Protein AF-A0A453PRI3-F1 (afdb_monomer_lite)

pLDDT: mean 94.58, std 3.77, range [76.69, 98.0]

Foldseek 3Di:
DVVCVVVVHDDQWFDPPFFKIAGPVDRVDIDGHPGDDGPPDDPVNCCVPPPVVQVVCVVVVHHHDDADDDDPPPPRD

Organism: Aegilops tauschii subsp. strangulata (NCBI:txid200361)

Sequence (77 aa):
SPREIRQGEEVAWYADGDTVVRSEQNPNVGYAYDRVFAPTTTTRQVYDVAAQHVVSGAMEGIYGTIFAYGVTSSGKT

Radius of gyration: 15.57 Å; chains: 1; bounding box: 34×20×45 Å

InterPro domains:
  IPR001752 Kinesin motor domain [PF00225] (17-77)
  IPR001752 Kinesin mot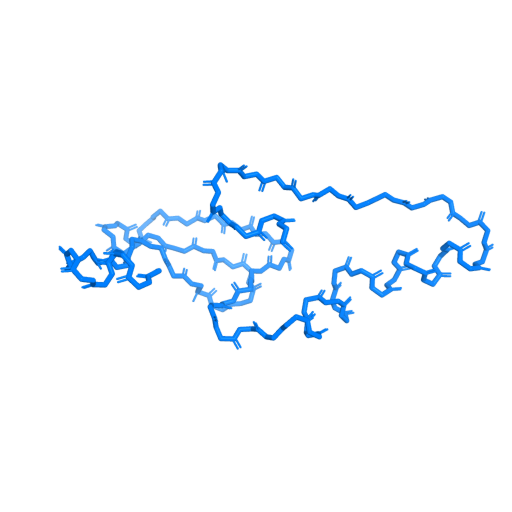or domain [PS50067] (1-77)
  IPR027417 P-loop containing nucleoside triphosphate hydrolase [SSF52540] (8-77)
  IPR027640 Kinesin-like protein [PTHR47968] (1-77)
  IPR036961 Kinesin motor domain superfamily [G3DSA:3.40.850.10] (1-77)

Structure (mmCIF, N/CA/C/O backbone):
data_AF-A0A453PRI3-F1
#
_entry.id   AF-A0A453PRI3-F1
#
loop_
_atom_site.group_PDB
_atom_site.id
_atom_site.type_symbol
_atom_site.label_atom_id
_atom_site.label_alt_id
_atom_site.label_comp_id
_atom_site.label_asym_id
_atom_site.label_entity_id
_atom_site.label_seq_id
_atom_site.pdbx_PDB_ins_code
_atom_site.Cartn_x
_atom_site.Cartn_y
_atom_site.Cartn_z
_atom_site.occupancy
_atom_site.B_iso_or_equiv
_atom_site.auth_seq_id
_atom_site.auth_comp_id
_atom_site.auth_asym_id
_atom_site.auth_atom_id
_atom_site.pdbx_PDB_model_num
ATOM 1 N N . SER A 1 1 ? -2.823 -5.689 15.489 1.00 76.69 1 SER A N 1
ATOM 2 C CA . SER A 1 1 ? -1.532 -6.166 16.049 1.00 76.69 1 SER A CA 1
ATOM 3 C C . SER A 1 1 ? -1.767 -7.025 17.287 1.00 76.69 1 SER A C 1
ATOM 5 O O . SER A 1 1 ? -2.708 -6.739 18.018 1.00 76.69 1 SER A O 1
ATOM 7 N N . PRO A 1 2 ? -0.925 -8.035 17.604 1.00 82.69 2 PRO A N 1
ATOM 8 C CA . PRO A 1 2 ? -1.038 -8.800 18.851 1.00 82.69 2 PRO A CA 1
ATOM 9 C C . PRO A 1 2 ? -1.061 -7.927 20.113 1.00 82.69 2 PRO A C 1
ATOM 11 O O . PRO A 1 2 ? -1.663 -8.312 21.109 1.00 82.69 2 PRO A O 1
ATOM 14 N N . ARG A 1 3 ? -0.410 -6.755 20.086 1.00 88.44 3 ARG A N 1
ATOM 15 C CA . ARG A 1 3 ? -0.467 -5.785 21.190 1.00 88.44 3 ARG A CA 1
ATOM 16 C C . ARG A 1 3 ? -1.863 -5.175 21.347 1.00 88.44 3 ARG A C 1
ATOM 18 O O . ARG A 1 3 ? -2.381 -5.186 22.453 1.00 88.44 3 ARG A O 1
ATOM 25 N N . GLU A 1 4 ? -2.447 -4.714 20.247 1.00 89.00 4 GLU A N 1
ATOM 26 C CA . GLU A 1 4 ? -3.769 -4.065 20.191 1.00 89.00 4 GLU A CA 1
ATOM 27 C C . GLU A 1 4 ? -4.881 -5.056 20.571 1.00 89.00 4 GLU A C 1
ATOM 29 O O . GLU A 1 4 ? -5.742 -4.746 21.387 1.00 89.00 4 GLU A O 1
ATOM 34 N N . ILE A 1 5 ? -4.784 -6.308 20.100 1.00 87.50 5 ILE A N 1
ATOM 35 C CA . ILE A 1 5 ? -5.729 -7.382 20.455 1.00 87.50 5 ILE A CA 1
ATOM 36 C C . ILE A 1 5 ? -5.707 -7.657 21.964 1.00 87.50 5 ILE A C 1
ATOM 38 O O . ILE A 1 5 ? -6.757 -7.806 22.581 1.00 87.50 5 ILE A O 1
ATOM 42 N N . ARG A 1 6 ? -4.521 -7.693 22.590 1.00 91.88 6 ARG A N 1
ATOM 43 C CA . ARG A 1 6 ? -4.406 -7.871 24.051 1.00 91.88 6 ARG A CA 1
ATOM 44 C C . ARG A 1 6 ? -4.993 -6.704 24.841 1.00 91.88 6 ARG A C 1
ATOM 46 O O . ARG A 1 6 ? -5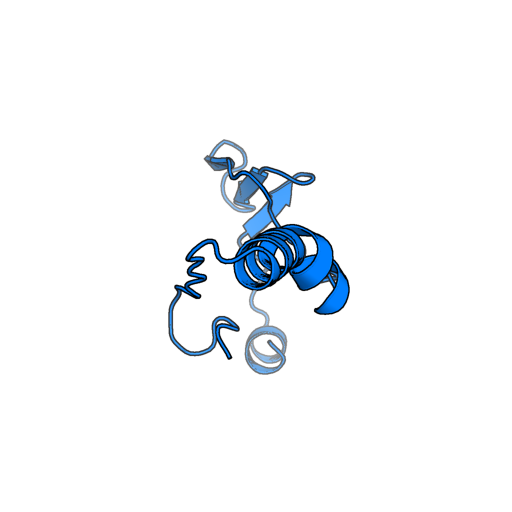.391 -6.903 25.982 1.00 91.88 6 ARG A O 1
ATOM 53 N N . GLN A 1 7 ? -5.000 -5.510 24.259 1.00 91.44 7 GLN A N 1
ATOM 54 C CA . GLN A 1 7 ? -5.584 -4.312 24.859 1.00 91.44 7 GLN A CA 1
ATOM 55 C C . GLN A 1 7 ? -7.094 -4.204 24.605 1.00 91.44 7 GLN A C 1
ATOM 57 O O . GLN A 1 7 ? -7.729 -3.324 25.176 1.00 91.44 7 GLN A O 1
ATOM 62 N N . GLY A 1 8 ? -7.672 -5.116 23.811 1.00 88.38 8 GLY A N 1
ATOM 63 C CA . GLY A 1 8 ? -9.093 -5.106 23.472 1.00 88.38 8 GLY A CA 1
ATOM 64 C C . GLY A 1 8 ? -9.477 -3.954 22.546 1.00 88.38 8 GLY A C 1
ATOM 65 O O . GLY A 1 8 ? -10.626 -3.529 22.566 1.00 88.38 8 GLY A O 1
ATOM 66 N N . GLU A 1 9 ? -8.525 -3.422 21.774 1.00 90.25 9 GLU A N 1
ATOM 67 C CA . GLU A 1 9 ? -8.818 -2.347 20.830 1.00 90.25 9 GLU A CA 1
ATOM 68 C C . GLU A 1 9 ? -9.693 -2.861 19.682 1.00 90.25 9 GLU A C 1
ATOM 70 O O . GLU A 1 9 ? -9.416 -3.900 19.074 1.00 90.25 9 GLU A O 1
ATOM 75 N N . GLU A 1 10 ? -10.749 -2.110 19.383 1.00 89.12 10 GLU A N 1
ATOM 76 C CA . GLU A 1 10 ? -11.639 -2.381 18.261 1.00 89.12 10 GLU A CA 1
ATOM 77 C C . GLU A 1 10 ? -11.073 -1.831 16.947 1.00 89.12 10 GLU A C 1
ATOM 79 O O . GLU A 1 10 ? -10.284 -0.882 16.905 1.00 89.12 10 GLU A O 1
ATOM 84 N N . VAL A 1 11 ? -11.507 -2.427 15.839 1.00 91.06 11 VAL A N 1
ATOM 85 C CA . VAL A 1 11 ? -11.136 -1.977 14.497 1.00 91.06 11 VAL A CA 1
ATOM 86 C C . VAL A 1 11 ? -11.915 -0.705 14.161 1.00 91.06 11 VAL A C 1
ATOM 88 O O . VAL A 1 11 ? -13.125 -0.740 13.985 1.00 91.06 11 VAL A O 1
ATOM 91 N N . ALA A 1 12 ? -11.215 0.424 14.033 1.00 93.62 12 ALA A N 1
ATOM 92 C CA . ALA A 1 12 ? -11.846 1.712 13.724 1.00 93.62 12 ALA A CA 1
ATOM 93 C C . ALA A 1 12 ? -12.157 1.923 12.228 1.00 93.62 12 ALA A C 1
ATOM 95 O O . ALA A 1 12 ? -13.004 2.753 11.887 1.00 93.62 12 ALA A O 1
ATOM 96 N N . TRP A 1 13 ? -11.456 1.206 11.344 1.00 95.06 13 TRP A N 1
ATOM 97 C CA . TRP A 1 13 ? -11.534 1.354 9.888 1.00 95.06 13 TRP A CA 1
ATOM 98 C C . TRP A 1 13 ? -11.579 -0.008 9.208 1.00 95.06 13 TRP A C 1
ATOM 100 O O . TRP A 1 13 ? -10.757 -0.875 9.510 1.00 95.06 13 TRP A O 1
ATOM 110 N N . TYR A 1 14 ? -12.478 -0.172 8.244 1.00 95.25 14 TYR A N 1
ATOM 111 C CA . TYR A 1 14 ? -12.587 -1.391 7.449 1.00 95.25 14 TYR A CA 1
ATOM 112 C C . TYR A 1 14 ? -12.625 -1.082 5.953 1.00 95.25 14 TYR A C 1
ATOM 114 O O . TYR A 1 14 ? -13.003 0.012 5.527 1.00 95.25 14 TYR A O 1
ATOM 122 N N . ALA A 1 15 ? -12.205 -2.058 5.149 1.00 96.19 15 ALA A N 1
ATOM 123 C CA . ALA A 1 15 ? -12.313 -1.985 3.700 1.00 96.19 15 ALA A CA 1
ATOM 124 C C . ALA A 1 15 ? -13.771 -2.231 3.284 1.00 96.19 15 ALA A C 1
ATOM 126 O O . ALA A 1 15 ? -14.319 -3.303 3.542 1.00 96.19 15 ALA A O 1
ATOM 127 N N . ASP A 1 16 ? -14.386 -1.239 2.647 1.00 95.50 16 ASP A N 1
ATOM 128 C CA . ASP A 1 16 ? -15.692 -1.350 2.007 1.00 95.50 16 ASP A CA 1
ATOM 129 C C . ASP A 1 16 ? -15.490 -1.630 0.515 1.00 95.50 16 ASP A C 1
ATOM 131 O O . ASP A 1 16 ? -15.369 -0.726 -0.317 1.00 95.50 16 ASP A O 1
ATOM 135 N N . GLY A 1 17 ? -15.363 -2.915 0.193 1.00 94.38 17 GLY A N 1
ATOM 136 C CA . GLY A 1 17 ? -14.927 -3.353 -1.125 1.00 94.38 17 GLY A CA 1
ATOM 137 C C . GLY A 1 17 ? -13.457 -3.019 -1.389 1.00 94.38 17 GLY A C 1
ATOM 138 O O . GLY A 1 17 ? -12.621 -3.009 -0.487 1.00 94.38 17 GLY A O 1
ATOM 139 N N . ASP A 1 18 ? -13.145 -2.772 -2.6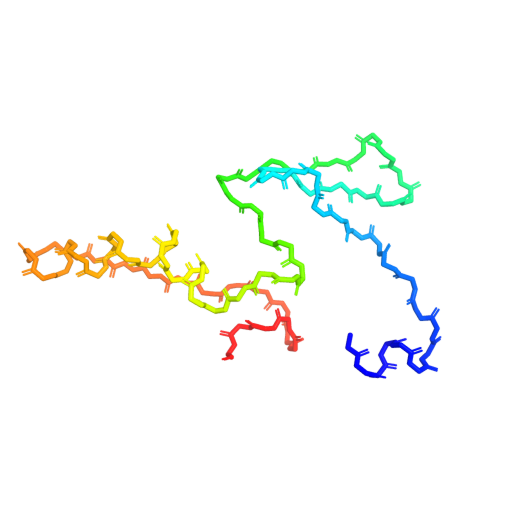58 1.00 95.94 18 ASP A N 1
ATOM 140 C CA . ASP A 1 18 ? -11.767 -2.708 -3.148 1.00 95.94 18 ASP A CA 1
ATOM 141 C C . ASP A 1 18 ? -11.205 -1.290 -3.270 1.00 95.94 18 ASP A C 1
ATOM 143 O O . ASP A 1 18 ? -10.013 -1.137 -3.525 1.00 95.94 18 ASP A O 1
ATOM 147 N N . THR A 1 19 ? -12.038 -0.265 -3.097 1.00 97.31 19 THR A N 1
ATOM 148 C CA . THR A 1 19 ? -11.694 1.132 -3.408 1.00 97.31 19 THR A CA 1
ATOM 149 C C . THR A 1 19 ? -12.059 2.110 -2.300 1.00 97.31 19 THR A C 1
ATOM 151 O O . THR A 1 19 ? -11.699 3.278 -2.392 1.00 97.31 19 THR A O 1
ATOM 154 N N . VAL A 1 20 ? -12.771 1.683 -1.254 1.00 97.75 20 VAL A N 1
ATOM 155 C CA . VAL A 1 20 ? -13.211 2.565 -0.166 1.00 97.75 20 VAL A CA 1
ATOM 156 C C . VAL A 1 20 ? -12.768 2.003 1.178 1.00 97.75 20 VAL A C 1
ATOM 158 O O . VAL A 1 20 ? -12.890 0.811 1.440 1.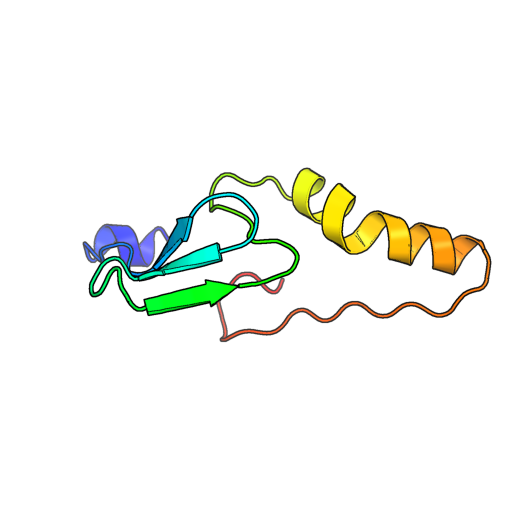00 97.75 20 VAL A O 1
ATOM 161 N N . VAL A 1 21 ? -12.257 2.869 2.051 1.00 97.50 21 VAL A N 1
ATOM 162 C CA . VAL A 1 21 ? -12.115 2.586 3.485 1.00 97.50 21 VAL A CA 1
ATOM 163 C C . VAL A 1 21 ? -13.177 3.382 4.235 1.00 97.50 21 VAL A C 1
ATOM 165 O O . VAL A 1 21 ? -13.369 4.567 3.952 1.00 97.50 21 VAL A O 1
ATOM 168 N N . ARG A 1 22 ? -13.885 2.750 5.171 1.00 97.50 22 ARG A N 1
ATOM 169 C CA . ARG A 1 22 ? -14.989 3.365 5.919 1.00 97.50 22 ARG A CA 1
ATOM 170 C C . ARG A 1 22 ? -14.745 3.282 7.421 1.00 97.50 22 ARG A C 1
ATOM 172 O O . ARG A 1 22 ? -14.121 2.337 7.904 1.00 97.50 22 ARG A O 1
ATOM 179 N N . SER A 1 23 ? -15.197 4.306 8.142 1.00 96.81 23 SER A N 1
ATOM 180 C CA . SER A 1 23 ? -15.133 4.340 9.602 1.00 96.81 23 SER A CA 1
ATOM 181 C C . SER A 1 23 ? -16.230 3.469 10.207 1.00 96.81 23 SER A C 1
ATOM 183 O O . SER A 1 23 ? -17.391 3.567 9.809 1.00 96.81 23 SER A O 1
ATOM 185 N N . GLU A 1 24 ? -15.873 2.681 11.218 1.00 94.25 24 GLU A N 1
ATOM 186 C CA . GLU A 1 24 ? -16.844 1.920 12.013 1.00 94.25 24 GLU A CA 1
ATOM 187 C C . GLU A 1 24 ? -17.669 2.840 12.930 1.00 94.25 24 GLU A C 1
ATOM 189 O O . GLU A 1 24 ? -18.859 2.634 13.145 1.00 94.25 24 GLU A O 1
ATOM 194 N N . GLN A 1 25 ? -17.055 3.919 13.426 1.00 93.56 25 GLN A N 1
ATOM 195 C CA . GLN A 1 25 ? -17.689 4.857 14.359 1.00 93.56 25 GLN A CA 1
ATOM 196 C C . GLN A 1 25 ? -18.690 5.794 13.673 1.00 93.56 25 GLN A C 1
ATOM 198 O O . GLN A 1 25 ? -19.651 6.245 14.295 1.00 93.56 25 GLN A O 1
ATOM 203 N N . ASN A 1 26 ? -18.456 6.122 12.400 1.00 94.50 26 ASN A N 1
ATOM 204 C CA . ASN A 1 26 ? -19.351 6.960 11.611 1.00 94.50 26 ASN A CA 1
ATOM 205 C C . ASN A 1 26 ? -19.400 6.471 10.154 1.00 94.50 26 ASN A C 1
ATOM 207 O O . ASN A 1 26 ? -18.548 6.869 9.355 1.00 94.50 26 ASN A O 1
ATOM 211 N N . PRO A 1 27 ? -20.421 5.682 9.770 1.00 89.50 27 PRO A N 1
ATOM 212 C CA . PRO A 1 27 ? -20.541 5.128 8.419 1.00 89.50 27 PRO A CA 1
ATOM 213 C C . PRO A 1 27 ? -20.618 6.169 7.292 1.00 89.50 27 PRO A C 1
ATOM 215 O O . PRO A 1 27 ? -20.385 5.829 6.134 1.00 89.50 27 PRO A O 1
ATOM 218 N N . ASN A 1 28 ? -20.912 7.437 7.609 1.00 94.50 28 ASN A N 1
ATOM 219 C CA . ASN A 1 28 ? -20.905 8.532 6.634 1.00 94.50 28 ASN A CA 1
ATOM 220 C C . ASN A 1 28 ? -19.489 9.037 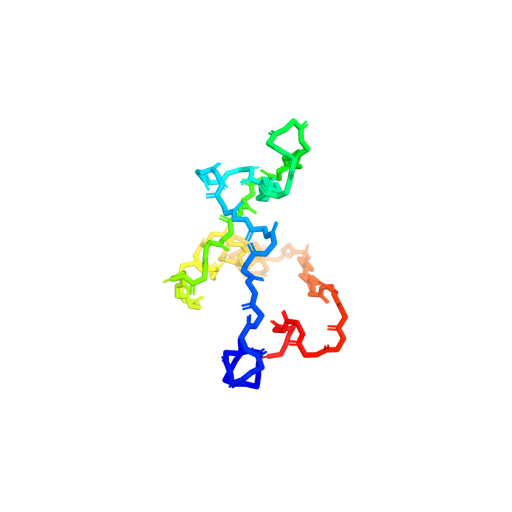6.303 1.00 94.50 28 ASN A C 1
ATOM 222 O O . ASN A 1 28 ? -19.331 9.860 5.404 1.00 94.50 28 ASN A O 1
ATOM 226 N N . VAL A 1 29 ? -18.462 8.579 7.026 1.00 97.38 29 VAL A N 1
ATOM 227 C CA . VAL A 1 29 ? -17.060 8.934 6.790 1.00 97.38 29 VAL A CA 1
ATOM 228 C C . VAL A 1 29 ? -16.364 7.783 6.073 1.00 97.38 29 VAL A C 1
ATOM 230 O O . VAL A 1 29 ? -16.150 6.709 6.640 1.00 97.38 29 VAL A O 1
ATOM 233 N N . GLY A 1 30 ? -15.969 8.032 4.828 1.00 97.25 30 GLY A N 1
ATOM 234 C CA . GLY A 1 30 ? -15.164 7.111 4.040 1.00 97.25 30 GLY A CA 1
ATOM 235 C C . GLY A 1 30 ? -14.262 7.845 3.057 1.00 97.25 30 GLY A C 1
ATOM 236 O O . GLY A 1 30 ? -14.534 8.983 2.675 1.00 97.25 30 GLY A O 1
ATOM 237 N N . TYR A 1 31 ? -13.182 7.180 2.660 1.00 97.88 31 TYR A N 1
ATOM 238 C CA . TYR A 1 31 ? -12.197 7.706 1.721 1.00 97.88 31 TYR A CA 1
ATOM 239 C C . TYR A 1 31 ? -12.032 6.742 0.553 1.00 97.88 31 TYR A C 1
ATOM 241 O O . TYR A 1 31 ? -11.908 5.533 0.761 1.00 97.88 31 TYR A O 1
ATOM 249 N N . ALA A 1 32 ? -12.041 7.288 -0.662 1.00 97.81 32 ALA A N 1
ATOM 250 C CA . ALA A 1 32 ? -11.853 6.530 -1.890 1.00 97.81 32 ALA A CA 1
ATOM 251 C C . ALA A 1 32 ? -10.384 6.555 -2.337 1.00 97.81 32 ALA A C 1
ATOM 253 O O . ALA A 1 32 ? -9.730 7.597 -2.280 1.00 97.81 32 ALA A O 1
ATOM 254 N N . TYR A 1 33 ? -9.901 5.410 -2.809 1.00 97.56 33 TYR A N 1
ATOM 255 C CA . TYR A 1 33 ? -8.558 5.176 -3.337 1.00 97.56 33 TYR A CA 1
ATOM 256 C C . TYR A 1 33 ? -8.641 4.292 -4.586 1.00 97.56 33 TYR A C 1
ATOM 258 O O . TYR A 1 33 ? -9.643 3.610 -4.798 1.00 97.56 33 TYR A O 1
ATOM 266 N N . ASP A 1 34 ? -7.563 4.237 -5.373 1.00 96.81 34 ASP A N 1
ATOM 267 C CA . ASP A 1 34 ? -7.468 3.310 -6.512 1.00 96.81 34 ASP A CA 1
ATOM 268 C C . ASP A 1 34 ? -7.554 1.848 -6.059 1.00 96.81 34 ASP A C 1
ATOM 270 O O . ASP A 1 34 ? -8.162 1.003 -6.718 1.00 96.81 34 ASP A O 1
ATOM 274 N N . ARG A 1 35 ? -6.954 1.551 -4.900 1.00 96.94 35 ARG A N 1
ATOM 275 C CA . ARG A 1 35 ? -7.050 0.251 -4.247 1.00 96.94 35 ARG A CA 1
ATOM 276 C C . ARG A 1 35 ? -6.962 0.381 -2.732 1.00 96.94 35 ARG A C 1
ATOM 278 O O . ARG A 1 35 ? -6.086 1.060 -2.204 1.00 96.94 35 ARG A O 1
ATOM 285 N N . VAL A 1 36 ? -7.831 -0.343 -2.041 1.00 97.62 36 VAL A N 1
ATOM 286 C CA . VAL A 1 36 ? -7.768 -0.625 -0.608 1.00 97.62 36 VAL A CA 1
ATOM 287 C C . VAL A 1 36 ? -7.466 -2.109 -0.440 1.00 97.62 36 VAL A C 1
ATOM 289 O O . VAL A 1 36 ? -8.094 -2.958 -1.073 1.00 97.62 36 VAL A O 1
ATOM 292 N N . PHE A 1 37 ? -6.487 -2.422 0.404 1.00 96.00 37 PHE A N 1
ATOM 293 C CA . PHE A 1 37 ? -6.100 -3.791 0.723 1.00 96.00 37 PHE A CA 1
ATOM 294 C C . PHE A 1 37 ? -6.600 -4.142 2.124 1.00 96.00 37 PHE A C 1
ATOM 296 O O . PHE A 1 37 ? -6.190 -3.532 3.111 1.00 96.00 37 PHE A O 1
ATOM 303 N N . ALA A 1 38 ? -7.496 -5.125 2.216 1.00 94.38 38 ALA A N 1
ATOM 304 C CA . ALA A 1 38 ? -7.996 -5.618 3.496 1.00 94.38 38 ALA A CA 1
ATOM 305 C C . ALA A 1 38 ? -6.878 -6.322 4.298 1.00 94.38 38 ALA A C 1
ATOM 307 O O . ALA A 1 38 ? -5.919 -6.809 3.691 1.00 94.38 38 ALA A O 1
ATOM 308 N N . PRO A 1 39 ? -7.009 -6.479 5.630 1.00 91.88 39 PRO A N 1
ATOM 309 C CA . PRO A 1 39 ? -6.001 -7.151 6.463 1.00 91.88 39 PRO A CA 1
ATOM 310 C C . PRO A 1 39 ? -5.672 -8.597 6.057 1.00 91.88 39 PRO A C 1
ATOM 312 O O . PRO A 1 39 ? -4.635 -9.125 6.443 1.00 91.88 39 PRO A O 1
ATOM 315 N N . THR A 1 40 ? -6.551 -9.249 5.293 1.00 93.19 40 THR A N 1
ATOM 316 C CA . THR A 1 40 ? -6.369 -10.606 4.753 1.00 93.19 40 THR A CA 1
ATOM 317 C C . THR A 1 40 ? -5.585 -10.643 3.438 1.00 93.19 40 THR A C 1
ATOM 319 O O . THR A 1 40 ? -5.282 -11.726 2.939 1.00 93.19 40 THR A O 1
ATOM 322 N N . THR A 1 41 ? -5.254 -9.482 2.868 1.00 95.81 41 THR A N 1
ATOM 323 C CA . THR A 1 41 ? -4.508 -9.378 1.611 1.00 95.81 41 THR A CA 1
ATOM 324 C C . THR A 1 41 ? -3.085 -9.885 1.801 1.00 95.81 41 THR A C 1
ATOM 326 O O . THR A 1 41 ? -2.365 -9.472 2.708 1.00 95.81 41 THR A O 1
ATOM 329 N N . THR A 1 42 ? -2.653 -10.762 0.905 1.00 96.94 42 THR A N 1
ATOM 330 C CA . THR A 1 42 ? -1.285 -11.284 0.898 1.00 96.94 42 THR A CA 1
ATOM 331 C C . THR A 1 42 ? -0.306 -10.288 0.277 1.00 96.94 42 THR A C 1
ATOM 333 O O . THR A 1 42 ? -0.656 -9.526 -0.624 1.00 96.94 42 THR A O 1
ATOM 336 N N . THR A 1 43 ? 0.968 -10.358 0.669 1.00 96.44 43 THR A N 1
ATOM 337 C CA . THR A 1 43 ? 2.045 -9.562 0.049 1.00 96.44 43 THR A CA 1
ATOM 338 C C . THR A 1 43 ? 2.102 -9.743 -1.469 1.00 96.44 43 THR A C 1
ATOM 340 O O . THR A 1 43 ? 2.381 -8.792 -2.194 1.00 96.44 43 THR A O 1
ATOM 343 N N . ARG A 1 44 ? 1.788 -10.949 -1.964 1.00 97.69 44 ARG A N 1
ATOM 344 C CA . ARG A 1 44 ? 1.726 -11.223 -3.402 1.00 97.69 44 ARG A CA 1
ATOM 345 C C . ARG A 1 44 ? 0.633 -10.413 -4.092 1.00 97.69 44 ARG A C 1
ATOM 347 O O . ARG A 1 44 ? 0.912 -9.776 -5.094 1.00 97.69 44 ARG A O 1
ATOM 354 N N . GLN A 1 45 ? -0.577 -10.384 -3.537 1.00 97.31 45 GLN A N 1
ATOM 355 C CA . GLN A 1 45 ? -1.676 -9.600 -4.110 1.00 97.31 45 GLN A CA 1
ATOM 356 C C . GLN A 1 45 ? -1.359 -8.099 -4.127 1.00 97.31 45 GLN A C 1
ATOM 358 O O . GLN A 1 45 ? -1.690 -7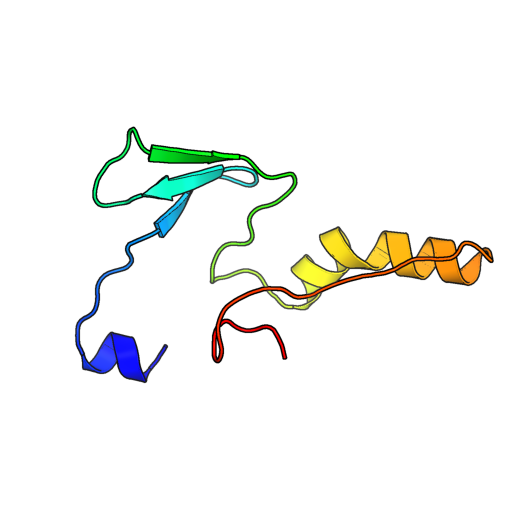.418 -5.093 1.00 97.31 45 GLN A O 1
ATOM 363 N N . VAL A 1 46 ? -0.680 -7.587 -3.094 1.00 96.81 46 VAL A N 1
ATOM 364 C CA . VAL A 1 46 ? -0.205 -6.194 -3.090 1.00 96.81 46 VAL A CA 1
ATOM 365 C C . VAL A 1 46 ? 0.812 -5.963 -4.211 1.00 96.81 46 VAL A C 1
ATOM 367 O O . VAL A 1 46 ? 0.707 -4.965 -4.918 1.00 96.81 46 VAL A O 1
ATOM 370 N N . TYR A 1 47 ? 1.762 -6.881 -4.416 1.00 97.12 47 TYR A N 1
ATOM 371 C CA . TYR A 1 47 ? 2.733 -6.786 -5.510 1.00 97.12 47 TYR A CA 1
ATOM 372 C C . TYR A 1 47 ? 2.055 -6.789 -6.884 1.00 97.12 47 TYR A C 1
ATOM 374 O O . TYR A 1 47 ? 2.302 -5.881 -7.679 1.00 97.12 47 TYR A O 1
ATOM 382 N N . ASP A 1 48 ? 1.188 -7.772 -7.134 1.00 97.50 48 ASP A N 1
ATOM 383 C CA . ASP A 1 48 ? 0.522 -7.971 -8.423 1.00 97.50 48 ASP A CA 1
ATOM 384 C C . ASP A 1 48 ? -0.282 -6.720 -8.827 1.00 97.50 48 ASP A C 1
ATOM 386 O O . ASP A 1 48 ? -0.282 -6.327 -9.991 1.00 97.50 48 ASP A O 1
ATOM 390 N N . VAL A 1 49 ? -0.917 -6.047 -7.858 1.00 96.12 49 VAL A N 1
ATOM 391 C CA . VAL A 1 49 ? -1.742 -4.855 -8.115 1.00 96.12 49 VAL A CA 1
ATOM 392 C C . VAL A 1 49 ? -0.932 -3.554 -8.125 1.00 96.12 49 VAL A C 1
ATOM 394 O O . VAL A 1 49 ? -1.129 -2.724 -9.008 1.00 96.12 49 VAL A O 1
ATOM 397 N N . ALA A 1 50 ? -0.046 -3.336 -7.149 1.00 94.38 50 ALA A N 1
ATOM 398 C CA . ALA A 1 50 ? 0.570 -2.023 -6.923 1.00 94.38 50 ALA A CA 1
ATOM 399 C C . ALA A 1 50 ? 1.997 -1.884 -7.478 1.00 94.38 50 ALA A C 1
ATOM 401 O O . ALA A 1 50 ? 2.447 -0.766 -7.721 1.00 94.38 50 ALA A O 1
ATOM 402 N N . ALA A 1 51 ? 2.731 -2.986 -7.662 1.00 96.31 51 ALA A N 1
ATOM 403 C CA . ALA A 1 51 ? 4.161 -2.940 -7.982 1.00 96.31 51 ALA A CA 1
ATOM 404 C C . ALA A 1 51 ? 4.515 -3.564 -9.336 1.00 96.31 51 ALA A C 1
ATOM 406 O O . ALA A 1 51 ? 5.440 -3.086 -9.993 1.00 96.31 51 ALA A O 1
ATOM 407 N N . GLN A 1 52 ? 3.791 -4.598 -9.772 1.00 97.31 52 GLN A N 1
ATOM 408 C CA . GLN A 1 52 ? 4.123 -5.366 -10.972 1.00 97.31 52 GLN A CA 1
ATOM 409 C C . GLN A 1 52 ? 4.286 -4.470 -12.206 1.00 97.31 52 GLN A C 1
ATOM 411 O O . GLN A 1 52 ? 5.302 -4.552 -12.890 1.00 97.31 52 GLN A O 1
ATOM 416 N N . HIS A 1 53 ? 3.334 -3.569 -12.459 1.00 95.38 53 HIS A N 1
ATOM 417 C CA . HIS A 1 53 ? 3.383 -2.669 -13.615 1.00 95.38 53 HIS A CA 1
ATOM 418 C C . HIS A 1 53 ? 4.567 -1.698 -13.571 1.00 95.38 53 HIS A C 1
ATOM 420 O O . HIS A 1 53 ? 5.180 -1.430 -14.602 1.00 95.38 53 HIS A O 1
ATOM 426 N N . VAL A 1 54 ? 4.923 -1.210 -12.380 1.00 96.62 54 VAL A N 1
ATOM 427 C CA . VAL A 1 54 ? 6.081 -0.325 -12.192 1.00 96.62 54 VAL A CA 1
ATOM 428 C C . VAL A 1 54 ? 7.375 -1.078 -12.500 1.00 96.62 54 VAL A C 1
ATOM 430 O O . VAL A 1 54 ? 8.242 -0.555 -13.197 1.00 96.62 54 VAL A O 1
ATOM 433 N N . VAL A 1 55 ? 7.489 -2.326 -12.034 1.00 96.81 55 VAL A N 1
ATOM 434 C CA . VAL A 1 55 ? 8.645 -3.188 -12.318 1.00 96.81 55 VAL A CA 1
ATOM 435 C C . VAL A 1 55 ? 8.734 -3.515 -13.809 1.00 96.81 55 VAL A C 1
ATOM 437 O O . VAL A 1 55 ? 9.814 -3.407 -14.381 1.00 96.81 55 VAL A O 1
ATOM 440 N N . SER A 1 56 ? 7.622 -3.865 -14.460 1.00 97.19 56 SER A N 1
ATOM 441 C CA . SER A 1 56 ? 7.598 -4.114 -15.907 1.00 97.19 56 SER A CA 1
ATOM 442 C C . SER A 1 56 ? 8.039 -2.885 -16.705 1.00 97.19 56 SER A C 1
ATOM 444 O O . SER A 1 56 ? 8.917 -3.009 -17.553 1.00 97.19 56 SER A O 1
ATOM 446 N N . GLY A 1 57 ? 7.527 -1.695 -16.375 1.00 97.75 57 GLY A N 1
ATOM 447 C CA . GLY A 1 57 ? 7.962 -0.449 -17.012 1.00 97.75 57 GLY A CA 1
ATOM 448 C C . GLY A 1 57 ? 9.457 -0.178 -16.813 1.00 97.75 57 GLY A C 1
ATOM 449 O O . GLY A 1 57 ? 10.145 0.201 -17.758 1.00 97.75 57 GLY A O 1
ATOM 450 N N . ALA A 1 58 ? 9.995 -0.457 -15.623 1.00 97.50 58 ALA A N 1
ATOM 451 C CA . ALA A 1 58 ? 11.431 -0.344 -15.366 1.00 97.50 58 ALA A CA 1
ATOM 452 C C . ALA A 1 58 ? 12.270 -1.271 -16.258 1.00 97.50 58 ALA A C 1
ATOM 454 O O . ALA A 1 58 ? 13.318 -0.857 -16.756 1.00 97.50 58 ALA A O 1
ATOM 455 N N . MET A 1 59 ? 11.793 -2.490 -16.521 1.00 97.19 59 MET A N 1
ATOM 456 C CA . MET A 1 59 ? 12.451 -3.429 -17.440 1.00 97.19 59 MET A CA 1
ATOM 457 C C . MET A 1 59 ? 12.401 -2.970 -18.904 1.00 97.19 59 MET A C 1
ATOM 459 O O . MET A 1 59 ? 13.265 -3.347 -19.693 1.00 97.19 59 MET A O 1
ATOM 463 N N . GLU A 1 60 ? 11.429 -2.131 -19.259 1.00 98.00 60 GLU A N 1
ATOM 464 C CA . GLU A 1 60 ? 11.294 -1.496 -20.576 1.00 98.00 60 GLU A CA 1
ATOM 465 C C . GLU A 1 60 ? 12.063 -0.164 -20.679 1.00 98.00 60 GLU A C 1
ATOM 467 O O . GLU A 1 60 ? 12.030 0.501 -21.713 1.00 98.00 60 GLU A O 1
ATOM 472 N N . GLY A 1 61 ? 12.791 0.225 -19.626 1.00 97.31 61 GLY A N 1
ATOM 473 C CA . GLY A 1 61 ? 13.595 1.449 -19.589 1.00 97.31 61 GLY A CA 1
ATOM 474 C C . GLY A 1 61 ? 12.843 2.696 -19.113 1.00 97.31 61 GLY A C 1
ATOM 475 O O . GLY A 1 61 ? 13.349 3.806 -19.274 1.00 97.31 61 GLY A O 1
ATOM 476 N N . ILE A 1 62 ? 11.657 2.541 -18.517 1.00 97.88 62 ILE A N 1
ATOM 477 C CA . ILE A 1 62 ? 10.859 3.636 -17.949 1.00 97.88 62 ILE A CA 1
ATOM 478 C C . ILE A 1 62 ? 11.198 3.813 -16.464 1.00 97.88 62 ILE A C 1
ATOM 480 O O . ILE A 1 62 ? 11.189 2.861 -15.690 1.00 97.88 62 ILE A O 1
ATOM 484 N N . TYR A 1 63 ? 11.443 5.045 -16.019 1.00 95.81 63 TYR A N 1
ATOM 485 C CA . TYR A 1 63 ? 11.646 5.317 -14.593 1.00 95.81 63 TYR A CA 1
ATOM 486 C C . TYR A 1 63 ? 10.340 5.160 -13.802 1.00 95.81 63 TYR A C 1
ATOM 488 O O . TYR A 1 63 ? 9.334 5.791 -14.123 1.00 95.81 63 TYR A O 1
ATOM 496 N N . GLY A 1 64 ? 10.374 4.355 -12.737 1.00 95.00 64 GLY A N 1
ATOM 497 C CA . GLY A 1 64 ? 9.242 4.109 -11.846 1.00 95.00 64 GLY A CA 1
ATOM 498 C C . GLY A 1 64 ? 9.626 4.260 -10.375 1.00 95.00 64 GLY A C 1
ATOM 499 O O . GLY A 1 64 ? 10.738 3.906 -9.983 1.00 95.00 64 GLY A O 1
ATOM 500 N N . THR A 1 65 ? 8.701 4.767 -9.557 1.00 95.81 65 THR A N 1
ATOM 501 C CA . THR A 1 65 ? 8.935 5.031 -8.129 1.00 95.81 65 THR A CA 1
ATOM 502 C C . THR A 1 65 ? 7.758 4.540 -7.294 1.00 95.81 65 THR A C 1
ATOM 504 O O . THR A 1 65 ? 6.610 4.837 -7.614 1.00 95.81 65 THR A O 1
ATOM 507 N N . ILE A 1 66 ? 8.042 3.829 -6.199 1.00 95.31 66 ILE A N 1
ATOM 508 C CA . ILE A 1 66 ? 7.049 3.387 -5.211 1.00 95.31 66 ILE A CA 1
ATOM 509 C C . ILE A 1 66 ? 7.438 3.965 -3.852 1.00 95.31 66 ILE A C 1
ATOM 511 O O . ILE A 1 66 ? 8.584 3.835 -3.424 1.00 95.31 66 ILE A O 1
ATOM 515 N N . PHE A 1 67 ? 6.475 4.572 -3.161 1.00 96.00 67 PHE A N 1
ATOM 516 C CA . PHE A 1 67 ? 6.646 5.067 -1.798 1.00 96.00 67 PHE A CA 1
ATOM 517 C C . PHE A 1 67 ? 5.696 4.344 -0.846 1.00 96.00 67 PHE A C 1
ATOM 519 O O . PHE A 1 67 ? 4.512 4.195 -1.137 1.00 96.00 67 PHE A O 1
ATOM 526 N N . ALA A 1 68 ? 6.205 3.952 0.322 1.00 96.25 68 ALA A N 1
ATOM 527 C CA . ALA A 1 68 ? 5.390 3.502 1.444 1.00 96.25 68 ALA A CA 1
ATOM 528 C C . ALA A 1 68 ? 5.299 4.633 2.478 1.00 96.25 68 ALA A C 1
ATOM 530 O O . ALA A 1 68 ? 6.319 5.084 3.003 1.00 96.25 68 ALA A O 1
ATOM 531 N N . TYR A 1 69 ? 4.084 5.094 2.779 1.00 96.69 69 TYR A N 1
ATOM 532 C CA . TYR A 1 69 ? 3.837 6.206 3.699 1.00 96.69 69 TYR A CA 1
ATOM 533 C C . TYR A 1 69 ? 2.889 5.796 4.829 1.00 96.69 69 TYR A C 1
ATOM 535 O O . TYR A 1 69 ? 1.955 5.028 4.629 1.00 96.69 69 TYR A O 1
ATOM 543 N N . GLY A 1 70 ? 3.148 6.302 6.035 1.00 95.38 70 GLY A N 1
ATOM 544 C CA . GLY A 1 70 ? 2.376 5.989 7.235 1.00 95.38 70 GLY A CA 1
ATOM 545 C C . GLY A 1 70 ? 3.206 6.105 8.511 1.00 95.38 70 GLY A C 1
ATOM 546 O O . GLY A 1 70 ? 4.437 6.194 8.472 1.00 95.38 70 GLY A O 1
ATOM 547 N N . VAL A 1 71 ? 2.544 6.075 9.665 1.00 95.31 71 VAL A N 1
ATOM 548 C CA . VAL A 1 71 ? 3.188 6.162 10.988 1.00 95.31 71 VAL A CA 1
ATOM 549 C C . VAL A 1 71 ? 4.075 4.947 11.288 1.00 95.31 71 VAL A C 1
ATOM 551 O O . VAL A 1 71 ? 3.959 3.895 10.661 1.00 95.31 71 VAL A O 1
ATOM 554 N N . THR A 1 72 ? 5.019 5.056 12.221 1.00 94.56 72 THR A N 1
ATOM 555 C CA . THR A 1 72 ? 5.846 3.908 12.642 1.00 94.56 72 THR A CA 1
ATOM 556 C C . THR A 1 72 ? 4.965 2.728 13.064 1.00 94.56 72 THR A C 1
ATOM 558 O O . THR A 1 72 ? 3.931 2.927 13.689 1.00 94.56 72 THR A O 1
ATOM 561 N N . SER A 1 73 ? 5.374 1.501 12.721 1.00 90.88 73 SER A N 1
ATOM 562 C CA . SER A 1 73 ? 4.603 0.267 12.956 1.00 90.88 73 SER A CA 1
ATOM 563 C C . SER A 1 73 ? 3.342 0.075 12.089 1.00 90.88 73 SER A C 1
ATOM 565 O O . SER A 1 73 ? 2.605 -0.877 12.328 1.00 90.88 73 SER A O 1
ATOM 567 N N . SER A 1 74 ? 3.112 0.895 11.053 1.00 92.44 74 SER A N 1
ATOM 568 C CA . SER A 1 74 ? 1.968 0.751 10.128 1.00 92.44 74 SER A CA 1
ATOM 569 C C . SER A 1 74 ? 2.179 -0.228 8.957 1.00 92.44 74 SER A C 1
ATOM 571 O O . SER A 1 74 ? 1.372 -0.235 8.035 1.00 92.44 74 SER A O 1
ATOM 573 N N . GLY A 1 75 ? 3.276 -0.997 8.936 1.00 90.94 75 GLY A N 1
ATOM 574 C CA . GLY A 1 75 ? 3.555 -1.969 7.862 1.00 90.94 75 GLY A CA 1
ATOM 575 C C . GLY A 1 75 ? 4.227 -1.405 6.601 1.00 90.94 75 GLY A C 1
ATOM 576 O O . GLY A 1 75 ? 3.977 -1.895 5.508 1.00 90.94 75 GLY A O 1
ATOM 577 N N . LYS A 1 76 ? 5.067 -0.365 6.732 1.00 94.62 76 LYS A N 1
ATOM 578 C CA . LYS A 1 76 ? 5.873 0.168 5.607 1.00 94.62 76 LYS A CA 1
ATOM 579 C C . LYS A 1 76 ? 7.066 -0.718 5.214 1.00 94.62 76 LYS A C 1
ATOM 581 O O . LYS A 1 76 ? 7.565 -0.578 4.103 1.00 94.62 76 LYS A O 1
ATOM 586 N N . THR A 1 77 ? 7.567 -1.526 6.148 1.00 86.38 77 THR A N 1
ATOM 587 C CA . THR A 1 77 ? 8.704 -2.451 5.998 1.00 86.38 77 THR A CA 1
ATOM 588 C C . THR A 1 77 ? 8.177 -3.859 6.163 1.00 86.38 77 THR A C 1
ATOM 590 O O . THR A 1 77 ? 8.580 -4.720 5.358 1.00 86.38 77 THR A O 1
#

Secondary structure (DSSP, 8-state):
-HHHHHHT----EEEETTTEEEESS-TT-EEE-S----TT--HHHHIIIIIHHHHHHHHTT--------SSTTSS--